Protein AF-A0A8T6LP62-F1 (afdb_monomer_lite)

Structure (mmCIF, N/CA/C/O backbone):
data_AF-A0A8T6LP62-F1
#
_entry.id   AF-A0A8T6LP62-F1
#
loop_
_atom_site.group_PDB
_atom_site.id
_atom_site.type_symbol
_atom_site.label_atom_id
_atom_site.label_alt_id
_atom_site.label_comp_id
_atom_site.label_asym_id
_atom_site.label_entity_id
_atom_site.label_seq_id
_atom_site.pdbx_PDB_ins_code
_atom_site.Cartn_x
_atom_site.Cartn_y
_atom_site.Cartn_z
_atom_site.occupancy
_atom_site.B_iso_or_equiv
_atom_site.auth_seq_id
_atom_site.auth_comp_id
_atom_site.auth_asym_id
_atom_site.auth_atom_id
_atom_site.pdbx_PDB_model_num
ATOM 1 N N . MET A 1 1 ? -17.281 61.706 -48.804 1.00 38.56 1 MET A N 1
ATOM 2 C CA . MET A 1 1 ? -17.529 63.075 -48.289 1.00 38.56 1 MET A CA 1
ATOM 3 C C . MET A 1 1 ? -19.024 63.129 -47.988 1.00 38.56 1 MET A C 1
ATOM 5 O O . MET A 1 1 ? -19.762 62.838 -48.906 1.00 38.56 1 MET A O 1
ATOM 9 N N . THR A 1 2 ? -19.578 63.294 -46.787 1.00 43.88 2 THR A N 1
ATOM 10 C CA . THR A 1 2 ? -19.153 63.880 -45.505 1.00 43.88 2 THR A CA 1
ATOM 11 C C . THR A 1 2 ? -20.033 63.300 -44.382 1.00 43.88 2 THR A C 1
ATOM 13 O O . THR A 1 2 ? -21.188 62.953 -44.605 1.00 43.88 2 THR A O 1
ATOM 16 N N . ARG A 1 3 ? -19.445 63.183 -43.187 1.00 52.72 3 ARG A N 1
ATOM 17 C CA . ARG A 1 3 ? -20.015 62.689 -41.922 1.00 52.72 3 ARG A CA 1
ATOM 18 C C . ARG A 1 3 ? -21.226 63.503 -41.450 1.00 52.72 3 ARG A C 1
ATOM 20 O O . ARG A 1 3 ? -21.125 64.722 -41.480 1.00 52.72 3 ARG A O 1
ATOM 27 N N . VAL A 1 4 ? -22.212 62.855 -40.819 1.00 51.28 4 VAL A N 1
ATOM 28 C CA . VAL A 1 4 ? -22.846 63.379 -39.592 1.00 51.28 4 VAL A CA 1
ATOM 29 C C . VAL A 1 4 ? -23.330 62.216 -38.713 1.00 51.28 4 VAL A C 1
ATOM 31 O O . VAL A 1 4 ? -24.103 61.364 -39.137 1.00 51.28 4 VAL A O 1
ATOM 34 N N . SER A 1 5 ? -22.805 62.173 -37.494 1.00 44.03 5 SER A N 1
ATOM 35 C CA . SER A 1 5 ? -23.270 61.408 -36.332 1.00 44.03 5 SER A CA 1
ATOM 36 C C . SER A 1 5 ? -24.290 62.269 -35.543 1.00 44.03 5 SER A C 1
ATOM 38 O O . SER A 1 5 ? -24.491 63.420 -35.908 1.00 44.03 5 SER A O 1
ATOM 40 N N . PRO A 1 6 ? -24.720 61.914 -34.325 1.00 49.84 6 PRO A N 1
ATOM 41 C CA . PRO A 1 6 ? -25.460 60.736 -33.894 1.00 49.84 6 PRO A CA 1
ATOM 42 C C . PRO A 1 6 ? -26.693 61.182 -33.031 1.00 49.84 6 PRO A C 1
ATOM 44 O O . PRO A 1 6 ? -26.975 62.368 -32.920 1.00 49.84 6 PRO A O 1
ATOM 47 N N . TRP A 1 7 ? -27.400 60.249 -32.379 1.00 40.66 7 TRP A N 1
ATOM 48 C CA . TRP A 1 7 ? -28.318 60.474 -31.228 1.00 40.66 7 TRP A CA 1
ATOM 49 C C . TRP A 1 7 ? -29.729 61.058 -31.466 1.00 40.66 7 TRP A C 1
ATOM 51 O O . TRP A 1 7 ? -29.945 62.255 -31.320 1.00 40.66 7 TRP A O 1
ATOM 61 N N . VAL A 1 8 ? -30.727 60.168 -31.557 1.00 55.59 8 VAL A N 1
ATOM 62 C CA . VAL A 1 8 ? -32.052 60.296 -30.899 1.00 55.59 8 VAL A CA 1
ATOM 63 C C . VAL A 1 8 ? -32.478 58.862 -30.523 1.00 55.59 8 VAL A C 1
ATOM 65 O O . VAL A 1 8 ? -32.711 58.045 -31.401 1.00 55.59 8 VAL A O 1
ATOM 68 N N . LYS A 1 9 ? -32.199 58.390 -29.303 1.00 45.62 9 LYS A N 1
ATOM 69 C CA . LYS A 1 9 ? -33.025 58.449 -28.078 1.00 45.62 9 LYS A CA 1
ATOM 70 C C . LYS A 1 9 ? -34.319 57.611 -28.135 1.00 45.62 9 LYS A C 1
ATOM 72 O O . LYS A 1 9 ? -35.341 58.088 -28.597 1.00 45.62 9 LYS A O 1
ATOM 77 N N . TYR A 1 10 ? -34.194 56.413 -27.548 1.00 45.69 10 TYR A N 1
ATOM 78 C CA . TYR A 1 10 ? -35.131 55.680 -26.678 1.00 45.69 10 TYR A CA 1
ATOM 79 C C . TYR A 1 10 ? -36.571 55.417 -27.146 1.00 45.69 10 TYR A C 1
ATOM 81 O O . TYR A 1 10 ? -37.355 56.344 -27.286 1.00 45.69 10 TYR A O 1
ATOM 89 N N . ALA A 1 11 ? -36.972 54.140 -27.136 1.00 45.25 11 ALA A N 1
ATOM 90 C CA . ALA A 1 11 ? -37.884 53.621 -26.106 1.00 45.25 11 ALA A CA 1
ATOM 91 C C . ALA A 1 11 ? -38.134 52.108 -26.262 1.00 45.25 11 ALA A C 1
ATOM 93 O O . ALA A 1 11 ? -38.499 51.653 -27.338 1.00 45.25 11 ALA A O 1
ATOM 94 N N . ALA A 1 12 ? -38.052 51.415 -25.119 1.00 43.06 12 ALA A N 1
ATOM 95 C CA . ALA A 1 12 ? -38.705 50.145 -24.783 1.00 43.06 12 ALA A CA 1
ATOM 96 C C . ALA A 1 12 ? -38.207 48.879 -25.528 1.00 43.06 12 ALA A C 1
ATOM 98 O O . ALA A 1 12 ? -37.802 48.925 -26.675 1.00 43.06 12 ALA A O 1
ATOM 99 N N . PHE A 1 13 ? -38.147 47.692 -24.929 1.00 44.94 13 PHE A N 1
ATOM 100 C CA . PHE A 1 13 ? -39.091 47.096 -23.995 1.00 44.94 13 PHE A CA 1
ATOM 101 C C . PHE A 1 13 ? -38.392 46.002 -23.157 1.00 44.94 13 PHE A C 1
ATOM 103 O O . PHE A 1 13 ? -37.352 45.475 -23.543 1.00 44.94 13 PHE A O 1
ATOM 110 N N . CYS A 1 14 ? -38.966 45.709 -21.994 1.00 41.81 14 CYS A N 1
ATOM 111 C CA . CYS A 1 14 ? -38.490 44.808 -20.948 1.00 41.81 14 CYS A CA 1
ATOM 112 C C . CYS A 1 14 ? -38.174 43.362 -21.382 1.00 41.81 14 CYS A C 1
ATOM 114 O O . CYS A 1 14 ? -38.716 42.861 -22.361 1.00 41.81 14 CYS A O 1
ATOM 116 N N . LEU A 1 15 ? -37.478 42.679 -20.458 1.00 49.62 15 LEU A N 1
ATOM 117 C CA . LEU A 1 15 ? -37.580 41.248 -20.132 1.00 49.62 15 LEU A CA 1
ATOM 118 C C . LEU A 1 15 ? -36.488 40.332 -20.714 1.00 49.62 15 LEU A C 1
ATOM 120 O O . LEU A 1 15 ? -36.624 39.768 -21.792 1.00 49.62 15 LEU A O 1
ATOM 124 N N . ALA A 1 16 ? -35.468 40.052 -19.902 1.00 51.47 16 ALA A N 1
ATOM 125 C CA . ALA A 1 16 ? -34.913 38.706 -19.820 1.00 51.47 16 ALA A CA 1
ATOM 126 C C . ALA A 1 16 ? -34.438 38.460 -18.388 1.00 51.47 16 ALA A C 1
ATOM 128 O O . ALA A 1 16 ? -33.695 39.248 -17.807 1.00 51.47 16 ALA A O 1
ATOM 129 N N . ALA A 1 17 ? -34.995 37.400 -17.821 1.00 55.19 17 ALA A N 1
ATOM 130 C CA . ALA A 1 17 ? -34.908 36.996 -16.438 1.00 55.19 17 ALA A CA 1
ATOM 131 C C . ALA A 1 17 ? -33.469 36.809 -15.945 1.00 55.19 17 ALA A C 1
ATOM 133 O O . ALA A 1 17 ? -32.570 36.414 -16.686 1.00 55.19 17 ALA A O 1
ATOM 134 N N . ALA A 1 18 ? -33.310 37.035 -14.644 1.00 54.75 18 ALA A N 1
ATOM 135 C CA . ALA A 1 18 ? -32.175 36.598 -13.859 1.00 54.75 18 ALA A CA 1
ATOM 136 C C . ALA A 1 18 ? -31.955 35.087 -14.036 1.00 54.75 18 ALA A C 1
ATOM 138 O O . ALA A 1 18 ? -32.639 34.271 -13.425 1.00 54.75 18 ALA A O 1
ATOM 139 N N . LEU A 1 19 ? -30.971 34.714 -14.847 1.00 60.97 19 LEU A N 1
ATOM 140 C CA . LEU A 1 19 ? -30.274 33.446 -14.695 1.00 60.97 19 LEU A CA 1
ATOM 141 C C . LEU A 1 19 ? -29.084 33.736 -13.785 1.00 60.97 19 LEU A C 1
ATOM 143 O O . LEU A 1 19 ? -27.969 33.981 -14.238 1.00 60.97 19 LEU A O 1
ATOM 147 N N . GLY A 1 20 ? -29.352 33.779 -12.477 1.00 52.09 20 GLY A N 1
ATOM 148 C CA . GLY A 1 20 ? -28.280 33.567 -11.514 1.00 52.09 20 GLY A CA 1
ATOM 149 C C . GLY A 1 20 ? -27.622 32.220 -11.834 1.00 52.09 20 GLY A C 1
ATOM 150 O O . GLY A 1 20 ? -28.331 31.302 -12.262 1.00 52.09 20 GLY A O 1
ATOM 151 N N . PRO A 1 21 ? -26.296 32.078 -11.689 1.00 58.88 21 PRO A N 1
ATOM 152 C CA . PRO A 1 21 ? -25.663 30.785 -11.864 1.00 58.88 21 PRO A CA 1
ATOM 153 C C . PRO A 1 21 ? -26.305 29.825 -10.865 1.00 58.88 21 PRO A C 1
ATOM 155 O O . PRO A 1 21 ? -26.144 29.963 -9.652 1.00 58.88 21 PRO A O 1
ATOM 158 N N . ALA A 1 22 ? -27.073 28.871 -11.389 1.00 53.75 22 ALA A N 1
ATOM 159 C CA . ALA A 1 22 ? -27.434 27.670 -10.673 1.00 53.75 22 ALA A CA 1
ATOM 160 C C . ALA A 1 22 ? -26.119 26.939 -10.405 1.00 53.75 22 ALA A C 1
ATOM 162 O O . ALA A 1 22 ? -25.646 26.147 -11.218 1.00 53.75 22 ALA A O 1
ATOM 163 N N . VAL A 1 23 ? -25.485 27.265 -9.280 1.00 53.50 23 VAL A N 1
ATOM 164 C CA . VAL A 1 23 ? -24.555 26.357 -8.634 1.00 53.50 23 VAL A CA 1
ATOM 165 C C . VAL A 1 23 ? -25.382 25.117 -8.332 1.00 53.50 23 VAL A C 1
ATOM 167 O O . VAL A 1 23 ? -26.165 25.073 -7.386 1.00 53.50 23 VAL A O 1
ATOM 170 N N . ALA A 1 24 ? -25.282 24.132 -9.220 1.00 49.97 24 ALA A N 1
ATOM 171 C CA . ALA A 1 24 ? -25.608 22.767 -8.888 1.00 49.97 24 ALA A CA 1
ATOM 172 C C . ALA A 1 24 ? -24.711 22.426 -7.697 1.00 49.97 24 ALA A C 1
ATOM 174 O O . ALA A 1 24 ? -23.539 22.098 -7.863 1.00 49.97 24 ALA A O 1
ATOM 175 N N . ALA A 1 25 ? -25.243 22.596 -6.489 1.00 47.56 25 ALA A N 1
ATOM 176 C CA . ALA A 1 25 ? -24.700 21.994 -5.293 1.00 47.56 25 ALA A CA 1
ATOM 177 C C . ALA A 1 25 ? -24.860 20.486 -5.496 1.00 47.56 25 ALA A C 1
ATOM 179 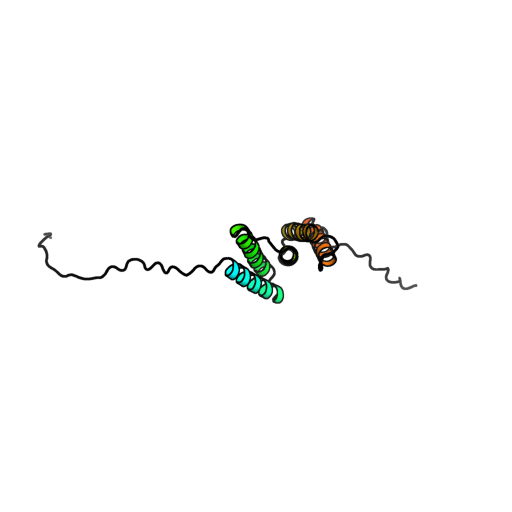O O . ALA A 1 25 ? -25.861 19.892 -5.098 1.00 47.56 25 ALA A O 1
ATOM 180 N N . GLY A 1 26 ? -23.931 19.889 -6.246 1.00 51.28 26 GLY A N 1
ATOM 181 C CA . GLY A 1 26 ? -23.784 18.449 -6.295 1.00 51.28 26 GLY A CA 1
ATOM 182 C C . GLY A 1 26 ? -23.614 18.013 -4.853 1.00 51.28 26 GLY A C 1
ATOM 183 O O . GLY A 1 26 ? -22.689 18.478 -4.192 1.00 51.28 26 GLY A O 1
ATOM 184 N N . GLN A 1 27 ? -24.563 17.232 -4.339 1.00 63.41 27 GLN A N 1
ATOM 185 C CA . GLN A 1 27 ? -24.460 16.695 -2.992 1.00 63.41 27 GLN A CA 1
ATOM 186 C C . GLN A 1 27 ? -23.152 15.916 -2.907 1.00 63.41 27 GLN A C 1
ATOM 188 O O . GLN A 1 27 ? -23.005 14.857 -3.518 1.00 63.41 27 GLN A O 1
ATOM 193 N N . GLU A 1 28 ? -22.191 16.482 -2.191 1.00 81.50 28 GLU A N 1
ATOM 194 C CA . GLU A 1 28 ? -20.948 15.807 -1.884 1.00 81.50 28 GLU A CA 1
ATOM 195 C C . GLU A 1 28 ? -21.294 14.594 -1.019 1.00 81.50 28 GLU A C 1
ATOM 197 O O . GLU A 1 28 ? -22.005 14.708 -0.017 1.00 81.50 28 GLU A O 1
ATOM 202 N N . LEU A 1 29 ? -20.887 13.408 -1.475 1.00 88.75 29 LEU A N 1
ATOM 203 C CA . LEU A 1 29 ? -21.169 12.168 -0.761 1.00 88.75 29 LEU A CA 1
ATOM 204 C C . LEU A 1 29 ? -20.534 12.220 0.639 1.00 88.75 29 LEU A C 1
ATOM 206 O O . LEU A 1 29 ? -19.431 12.763 0.769 1.00 88.75 29 LEU A O 1
ATOM 210 N N . PRO A 1 30 ? -21.174 11.620 1.661 1.00 92.31 30 PRO A N 1
ATOM 211 C CA . PRO A 1 30 ? -20.569 11.482 2.980 1.00 92.31 30 PRO A CA 1
ATOM 212 C C . PRO A 1 30 ? -19.181 10.820 2.901 1.00 92.31 30 PRO A C 1
ATOM 214 O O . PRO A 1 30 ? -18.979 9.962 2.030 1.00 92.31 30 PRO A O 1
ATOM 217 N N . PRO A 1 31 ? -18.228 11.185 3.780 1.00 90.81 31 PRO A N 1
ATOM 218 C CA . PRO A 1 31 ? -16.865 10.654 3.757 1.00 90.81 31 PRO A CA 1
ATOM 219 C C . PRO A 1 31 ? -16.797 9.125 3.710 1.00 90.81 31 PRO A C 1
ATOM 221 O O . PRO A 1 31 ? -16.038 8.579 2.914 1.00 90.81 31 PRO A O 1
ATOM 224 N N . GLU A 1 32 ? -17.646 8.447 4.479 1.00 93.12 32 GLU A N 1
ATOM 225 C CA . GLU A 1 32 ? -17.729 6.987 4.568 1.00 93.12 32 GLU A CA 1
ATOM 226 C C . GLU A 1 32 ? -18.100 6.378 3.212 1.00 93.12 32 GLU A C 1
ATOM 228 O O . GLU A 1 32 ? -17.440 5.470 2.717 1.00 93.12 32 GLU A O 1
ATOM 233 N N . VAL A 1 33 ? -19.104 6.955 2.545 1.00 95.44 33 VAL A N 1
ATOM 234 C CA . VAL A 1 33 ? -19.562 6.490 1.228 1.00 95.44 33 VAL A CA 1
ATOM 235 C C . VAL A 1 33 ? -18.482 6.706 0.167 1.00 95.44 33 VAL A C 1
ATOM 237 O O . VAL A 1 33 ? -18.338 5.896 -0.751 1.00 95.44 33 VAL A O 1
ATOM 240 N N . ARG A 1 34 ? -17.701 7.790 0.268 1.00 95.75 34 ARG A N 1
ATOM 241 C CA . ARG A 1 34 ? -16.564 8.018 -0.636 1.00 95.75 34 ARG A CA 1
ATOM 242 C C . ARG A 1 34 ? -15.461 6.996 -0.400 1.00 95.75 34 ARG A C 1
ATOM 244 O O . ARG A 1 34 ? -14.965 6.442 -1.376 1.00 95.75 34 ARG A O 1
ATOM 251 N N . ILE A 1 35 ? -15.108 6.736 0.857 1.00 96.19 35 ILE A N 1
ATOM 252 C CA . ILE A 1 35 ? -14.118 5.720 1.232 1.00 96.19 35 ILE A CA 1
ATOM 253 C C . ILE A 1 35 ? -14.521 4.362 0.650 1.00 96.19 35 ILE A C 1
ATOM 255 O O . ILE A 1 35 ? -13.744 3.777 -0.103 1.00 96.19 35 ILE A O 1
ATOM 259 N N . ASP A 1 36 ? -15.756 3.919 0.889 1.00 96.56 36 ASP A N 1
ATOM 260 C CA . ASP A 1 36 ? -16.268 2.644 0.375 1.00 96.56 36 ASP A CA 1
ATOM 261 C C . ASP A 1 36 ? -16.201 2.574 -1.156 1.00 96.56 36 ASP A C 1
ATOM 263 O O . ASP A 1 36 ? -15.789 1.568 -1.739 1.00 96.56 36 ASP A O 1
ATOM 267 N N . LEU A 1 37 ? -16.556 3.668 -1.837 1.00 97.75 37 LEU A N 1
ATOM 268 C CA . LEU A 1 37 ? -16.494 3.739 -3.293 1.00 97.75 37 LEU A CA 1
ATOM 269 C C . LEU A 1 37 ? -15.061 3.586 -3.819 1.00 97.75 37 LEU A C 1
ATOM 271 O O . LEU A 1 37 ? -14.850 2.893 -4.818 1.00 97.75 37 LEU A O 1
ATOM 275 N N . TYR A 1 38 ? -14.082 4.229 -3.180 1.00 98.12 38 TYR A N 1
ATOM 276 C CA . TYR A 1 38 ? -12.680 4.107 -3.574 1.00 98.12 38 TYR A CA 1
ATOM 277 C C . TYR A 1 38 ? -12.092 2.740 -3.215 1.00 98.12 38 TYR A C 1
ATOM 279 O O . TYR A 1 38 ? -11.345 2.199 -4.026 1.00 98.12 38 TYR A O 1
ATOM 287 N N . MET A 1 39 ? -12.513 2.119 -2.111 1.00 98.06 39 MET A N 1
ATOM 288 C CA . MET A 1 39 ? -12.160 0.731 -1.790 1.00 98.06 39 MET A CA 1
ATOM 289 C C . MET A 1 39 ? -12.649 -0.244 -2.869 1.00 98.06 39 MET A C 1
ATOM 291 O O . MET A 1 39 ? -11.880 -1.072 -3.356 1.00 98.06 39 MET A O 1
ATOM 295 N N . VAL A 1 40 ? -13.897 -0.101 -3.330 1.00 98.12 40 VAL A N 1
ATOM 296 C CA . VAL A 1 40 ? -14.441 -0.917 -4.432 1.00 98.12 40 VAL A CA 1
ATOM 297 C C . VAL A 1 40 ? -13.673 -0.694 -5.740 1.00 98.12 40 VAL A C 1
ATOM 299 O O . VAL A 1 40 ? -13.476 -1.632 -6.516 1.00 98.12 40 VAL A O 1
ATOM 302 N N . ARG A 1 41 ? -13.239 0.542 -6.019 1.00 98.19 41 ARG A N 1
ATOM 303 C CA . ARG A 1 41 ? -12.412 0.841 -7.201 1.00 98.19 41 ARG A CA 1
ATOM 304 C C . ARG A 1 41 ? -11.034 0.202 -7.088 1.00 98.19 41 ARG A C 1
ATOM 306 O O . ARG A 1 41 ? -10.626 -0.465 -8.035 1.00 98.19 41 ARG A O 1
ATOM 313 N N . ALA A 1 42 ? -10.361 0.370 -5.953 1.00 98.31 42 ALA A N 1
ATOM 314 C CA . ALA A 1 42 ? -9.056 -0.222 -5.691 1.00 98.31 42 ALA A CA 1
ATOM 315 C C . ALA A 1 42 ? -9.091 -1.739 -5.900 1.00 98.31 42 ALA A C 1
ATOM 317 O O . ALA A 1 42 ? -8.288 -2.266 -6.663 1.00 98.31 42 ALA A O 1
ATOM 318 N N . GLU A 1 43 ? -10.082 -2.422 -5.324 1.00 98.19 43 GLU A N 1
ATOM 319 C CA . GLU A 1 43 ? -10.251 -3.869 -5.476 1.00 98.19 43 GLU A CA 1
ATOM 320 C C . GLU A 1 43 ? -10.441 -4.279 -6.944 1.00 98.19 43 GLU A C 1
ATOM 322 O O . GLU A 1 43 ? -9.809 -5.218 -7.425 1.00 98.19 43 GLU A O 1
ATOM 327 N N . ARG A 1 44 ? -11.245 -3.532 -7.708 1.00 98.62 44 ARG A N 1
ATOM 328 C CA . ARG A 1 44 ? -11.407 -3.785 -9.146 1.00 98.62 44 ARG A CA 1
ATOM 329 C C . ARG A 1 44 ? -10.088 -3.636 -9.909 1.00 98.62 44 ARG A C 1
ATOM 331 O O . ARG A 1 44 ? -9.803 -4.447 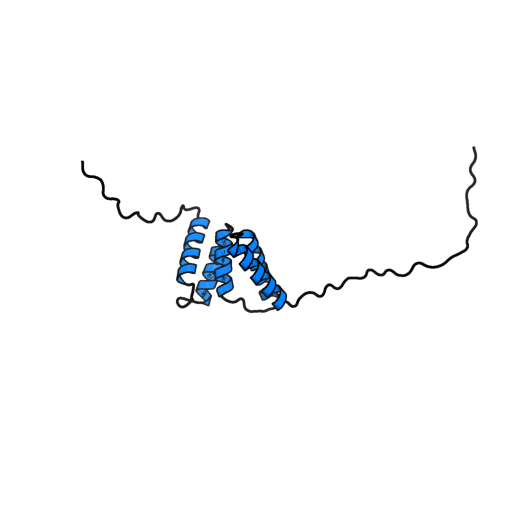-10.787 1.00 98.62 44 ARG A O 1
ATOM 338 N N . HIS A 1 45 ? -9.297 -2.610 -9.606 1.00 98.56 45 HIS A N 1
ATOM 339 C CA . HIS A 1 45 ? -7.994 -2.413 -10.244 1.00 98.56 45 HIS A CA 1
ATOM 340 C C . HIS A 1 45 ? -7.000 -3.515 -9.848 1.00 98.56 45 HIS A C 1
ATOM 342 O O . HIS A 1 45 ? -6.320 -4.046 -10.722 1.00 98.56 45 HIS A O 1
ATOM 348 N N . ILE A 1 46 ? -6.998 -3.952 -8.584 1.00 98.12 46 ILE A N 1
ATOM 349 C CA . ILE A 1 46 ? -6.208 -5.097 -8.101 1.00 98.12 46 ILE A CA 1
ATOM 350 C C . ILE A 1 46 ? -6.563 -6.374 -8.870 1.00 98.12 46 ILE A C 1
ATOM 352 O O . ILE A 1 46 ? -5.669 -7.060 -9.364 1.00 98.12 46 ILE A O 1
ATOM 356 N N . GLN A 1 47 ? -7.854 -6.683 -9.023 1.00 97.94 47 GLN A N 1
ATOM 357 C CA . GLN A 1 47 ? -8.319 -7.860 -9.770 1.00 97.94 47 GLN A CA 1
ATOM 358 C C . GLN A 1 47 ? -7.886 -7.828 -11.240 1.00 97.94 47 GLN A C 1
ATOM 360 O O . GLN A 1 47 ? -7.581 -8.867 -11.823 1.00 97.94 47 GLN A O 1
ATOM 365 N N . ASN A 1 48 ? -7.810 -6.631 -11.822 1.00 98.19 48 ASN A N 1
ATOM 366 C CA . ASN A 1 48 ? -7.346 -6.412 -13.189 1.00 98.19 48 ASN A CA 1
ATOM 367 C C . ASN A 1 48 ? -5.816 -6.280 -13.308 1.00 98.19 48 ASN A C 1
ATOM 369 O O . ASN A 1 48 ? -5.327 -6.050 -14.411 1.00 98.19 48 ASN A O 1
ATOM 373 N N . GLN A 1 49 ? -5.068 -6.412 -12.205 1.00 97.56 49 GLN A N 1
ATOM 374 C CA . GLN A 1 49 ? -3.615 -6.190 -12.132 1.00 97.56 49 GLN A CA 1
ATOM 375 C C . GLN A 1 49 ? -3.177 -4.782 -12.579 1.00 97.56 49 GLN A C 1
ATOM 377 O O . GLN A 1 49 ? -2.030 -4.562 -12.968 1.00 97.56 49 GLN A O 1
ATOM 382 N N . ASP A 1 50 ? -4.087 -3.813 -12.501 1.00 98.44 50 ASP A N 1
ATOM 383 C CA . ASP A 1 50 ? -3.835 -2.402 -12.773 1.00 98.44 50 ASP A CA 1
ATOM 384 C C . ASP A 1 50 ? -3.311 -1.725 -11.500 1.00 98.44 50 ASP A C 1
ATOM 386 O O . ASP A 1 50 ? -4.007 -0.983 -10.804 1.00 98.44 50 ASP A O 1
ATOM 390 N N . TRP A 1 51 ? -2.074 -2.069 -11.141 1.00 98.19 51 TRP A N 1
ATOM 391 C CA . TRP A 1 51 ? -1.467 -1.661 -9.875 1.00 98.19 51 TRP A CA 1
ATOM 392 C C . TRP A 1 51 ? -1.368 -0.141 -9.680 1.00 98.19 51 TRP A C 1
ATOM 394 O O . TRP A 1 51 ? -1.660 0.304 -8.570 1.00 98.19 51 TRP A O 1
ATOM 404 N N . PRO A 1 52 ? -1.006 0.676 -10.694 1.00 98.44 52 PRO A N 1
ATOM 405 C CA . PRO A 1 52 ? -0.950 2.127 -10.523 1.00 98.44 52 PRO A CA 1
ATOM 406 C C . PRO A 1 52 ? -2.309 2.735 -10.164 1.00 98.44 52 PRO A C 1
ATOM 408 O O . PRO A 1 52 ? -2.392 3.526 -9.227 1.00 98.44 52 PRO A O 1
ATOM 411 N N . ALA A 1 53 ? -3.385 2.325 -10.843 1.00 98.44 53 ALA A N 1
ATOM 412 C CA . ALA A 1 53 ? -4.725 2.828 -10.545 1.00 98.44 53 ALA A CA 1
ATOM 413 C C . ALA A 1 53 ? -5.266 2.294 -9.208 1.00 98.44 53 ALA A C 1
ATOM 415 O O . ALA A 1 53 ? -5.988 2.996 -8.497 1.00 98.44 53 ALA A O 1
ATOM 416 N N . ALA A 1 54 ? -4.901 1.063 -8.833 1.00 98.62 54 ALA A N 1
ATOM 417 C CA . ALA A 1 54 ? -5.202 0.530 -7.508 1.00 98.62 54 ALA A CA 1
ATOM 418 C C . ALA A 1 54 ? -4.544 1.366 -6.405 1.00 98.62 54 ALA A C 1
ATOM 420 O O . ALA A 1 54 ? -5.211 1.725 -5.436 1.00 98.62 54 ALA A O 1
ATOM 421 N N . LEU A 1 55 ? -3.258 1.692 -6.565 1.00 98.69 55 LEU A N 1
ATOM 422 C CA . LEU A 1 55 ? -2.517 2.510 -5.612 1.00 98.69 55 LEU A CA 1
ATOM 423 C C . LEU A 1 55 ? -3.133 3.906 -5.479 1.00 98.69 55 LEU A C 1
ATOM 425 O O . LEU A 1 55 ? -3.411 4.327 -4.362 1.00 98.69 55 LEU A O 1
ATOM 429 N N . GLU A 1 56 ? -3.435 4.572 -6.597 1.00 98.56 56 GLU A N 1
ATOM 430 C CA . GLU A 1 56 ? -4.076 5.893 -6.587 1.00 98.56 56 GLU A CA 1
ATOM 431 C C . GLU A 1 56 ? -5.413 5.868 -5.828 1.00 98.56 56 GLU A C 1
ATOM 433 O O . GLU A 1 56 ? -5.693 6.740 -5.005 1.00 98.56 56 GLU A O 1
ATOM 438 N N . ALA A 1 57 ? -6.239 4.843 -6.055 1.00 98.50 57 ALA A N 1
ATOM 439 C CA . ALA A 1 57 ? -7.500 4.700 -5.338 1.00 98.50 57 ALA A CA 1
ATOM 440 C C . ALA A 1 57 ? -7.295 4.489 -3.826 1.00 98.50 57 ALA A C 1
ATOM 442 O O . ALA A 1 57 ? -8.049 5.054 -3.033 1.00 98.50 57 ALA A O 1
ATOM 443 N N . LEU A 1 58 ? -6.283 3.714 -3.422 1.00 98.56 58 LEU A N 1
ATOM 444 C CA . LEU A 1 58 ? -5.951 3.479 -2.012 1.00 98.56 58 LEU A CA 1
ATOM 445 C C . LEU A 1 58 ? -5.373 4.729 -1.335 1.00 98.56 58 LEU A C 1
ATOM 447 O O . LEU A 1 58 ? -5.727 5.005 -0.191 1.00 98.56 58 LEU A O 1
ATOM 451 N N . ASP A 1 59 ? -4.553 5.518 -2.032 1.00 98.31 59 ASP A N 1
ATOM 452 C CA . ASP A 1 59 ? -4.044 6.799 -1.527 1.00 98.31 59 ASP A CA 1
ATOM 453 C C . ASP A 1 59 ? -5.193 7.763 -1.207 1.00 98.31 59 ASP A C 1
ATOM 455 O O . ASP A 1 59 ? -5.198 8.416 -0.161 1.00 98.31 59 ASP A O 1
ATOM 459 N N . VAL A 1 60 ? -6.221 7.798 -2.064 1.00 97.88 60 VAL A N 1
ATOM 460 C CA . VAL A 1 60 ? -7.433 8.586 -1.802 1.00 97.88 60 VAL A CA 1
ATOM 461 C C . VAL A 1 60 ? -8.181 8.075 -0.568 1.00 97.88 60 VAL A C 1
ATOM 463 O O . VAL A 1 60 ? -8.679 8.888 0.209 1.00 97.88 60 VAL A O 1
ATOM 466 N N . VAL A 1 61 ? -8.247 6.759 -0.336 1.00 97.88 61 VAL A N 1
ATOM 467 C CA . VAL A 1 61 ? -8.861 6.209 0.887 1.00 97.88 61 VAL A CA 1
ATOM 468 C C . VAL A 1 61 ? -8.112 6.673 2.134 1.00 97.88 61 VAL A C 1
ATOM 470 O O . VAL A 1 61 ? -8.747 7.162 3.068 1.00 97.88 61 VAL A O 1
ATOM 473 N N . VAL A 1 62 ? -6.780 6.560 2.140 1.00 96.88 62 VAL A N 1
ATOM 474 C CA . VAL A 1 62 ? -5.940 6.988 3.271 1.00 96.88 62 VAL A CA 1
ATOM 475 C C . VAL A 1 62 ? -6.133 8.480 3.553 1.00 96.88 62 VAL A C 1
ATOM 477 O O . VAL A 1 62 ? -6.298 8.870 4.710 1.00 96.88 62 VAL A O 1
ATOM 480 N N . LEU A 1 63 ? -6.177 9.311 2.506 1.00 96.38 63 LEU A N 1
ATOM 481 C CA . LEU A 1 63 ? -6.431 10.746 2.630 1.00 96.38 63 LEU A CA 1
ATOM 482 C C . LEU A 1 63 ? -7.807 11.030 3.247 1.00 96.38 63 LEU A C 1
ATOM 484 O O . LEU A 1 63 ? -7.911 11.790 4.205 1.00 96.38 63 LEU A O 1
ATOM 488 N N . LEU A 1 64 ? -8.859 10.388 2.735 1.00 95.62 64 LEU A N 1
ATOM 489 C CA . LEU A 1 64 ? -10.224 10.585 3.225 1.00 95.62 64 LEU A CA 1
ATOM 490 C C . LEU A 1 64 ? -10.394 10.146 4.685 1.00 95.62 64 LEU A C 1
ATOM 492 O O . LEU A 1 64 ? -11.116 10.805 5.432 1.00 95.62 64 LEU A O 1
ATOM 496 N N . GLN A 1 65 ? -9.739 9.059 5.098 1.00 95.69 65 GLN A N 1
ATOM 497 C CA . GLN A 1 65 ? -9.742 8.616 6.494 1.00 95.69 65 GLN A CA 1
ATOM 498 C C . GLN A 1 65 ? -9.049 9.632 7.402 1.00 95.69 65 GLN A C 1
ATOM 500 O O . GLN A 1 65 ? -9.603 9.990 8.442 1.00 95.69 65 GLN A O 1
ATOM 505 N N . ALA A 1 66 ? -7.887 10.144 6.987 1.00 94.81 66 ALA A N 1
ATOM 506 C CA . ALA A 1 66 ? -7.162 11.165 7.735 1.00 94.81 66 ALA A CA 1
ATOM 507 C C . ALA A 1 66 ? -7.982 12.459 7.882 1.00 94.81 66 ALA A C 1
ATOM 509 O O . ALA A 1 66 ? -8.116 12.973 8.993 1.00 94.81 66 ALA A O 1
ATOM 510 N N . ASP A 1 67 ? -8.589 12.941 6.793 1.00 94.56 67 ASP A N 1
ATOM 511 C CA . ASP A 1 67 ? -9.420 14.153 6.787 1.00 94.56 67 ASP A CA 1
ATOM 512 C C . ASP A 1 67 ? -10.665 14.013 7.671 1.00 94.56 67 ASP A C 1
ATOM 514 O O . ASP A 1 67 ? -11.104 14.975 8.305 1.00 94.56 67 ASP A O 1
ATOM 518 N N . ALA A 1 68 ? -11.236 12.809 7.735 1.00 92.94 68 ALA A N 1
ATOM 519 C CA . ALA A 1 68 ? -12.399 12.517 8.561 1.00 92.94 68 ALA A CA 1
ATOM 520 C C . ALA A 1 68 ? -12.048 12.142 10.016 1.00 92.94 68 ALA A C 1
ATOM 522 O O . ALA A 1 68 ? -12.953 11.888 10.812 1.00 92.94 68 ALA A O 1
ATOM 523 N N . GLY A 1 69 ? -10.759 12.095 10.378 1.00 94.06 69 GLY A N 1
ATOM 524 C CA . GLY A 1 69 ? -10.303 11.666 11.704 1.00 94.06 69 GLY A CA 1
ATOM 525 C C . GLY A 1 69 ? -10.621 10.200 12.018 1.00 94.06 69 GLY A C 1
ATOM 526 O O . GLY A 1 69 ? -10.771 9.839 13.185 1.00 94.06 69 GLY A O 1
ATOM 527 N N . MET A 1 70 ? -10.766 9.368 10.985 1.00 92.31 70 MET A N 1
ATOM 528 C CA . MET A 1 70 ? -11.024 7.937 11.104 1.00 92.31 70 MET A CA 1
ATOM 529 C C . MET A 1 70 ? -9.711 7.166 11.216 1.00 92.31 70 MET A C 1
ATOM 531 O O . MET A 1 70 ? -8.708 7.505 10.589 1.00 92.31 70 MET A O 1
ATOM 535 N N . GLU A 1 71 ? -9.731 6.090 11.993 1.00 91.56 71 GLU A N 1
ATOM 536 C CA . GLU A 1 71 ? -8.608 5.164 12.056 1.00 91.56 71 GLU A CA 1
ATOM 537 C C . GLU A 1 71 ? -8.501 4.372 10.748 1.00 91.56 71 GLU A C 1
ATOM 539 O O . GLU A 1 71 ? -9.494 3.846 10.240 1.00 91.56 71 GLU A O 1
ATOM 544 N N . THR A 1 72 ? -7.289 4.283 10.203 1.00 93.00 72 THR A N 1
ATOM 545 C CA . THR A 1 72 ? -7.010 3.432 9.047 1.00 93.00 72 THR A CA 1
ATOM 546 C C . THR A 1 72 ? -6.889 1.979 9.500 1.00 93.00 72 THR A C 1
ATOM 548 O O . THR A 1 72 ? -5.990 1.682 10.286 1.00 93.00 72 THR A O 1
ATOM 551 N N . PRO A 1 73 ? -7.734 1.055 9.004 1.00 94.31 73 PRO A N 1
ATOM 552 C CA . PRO A 1 73 ? -7.621 -0.357 9.342 1.00 94.31 73 PRO A CA 1
ATOM 553 C C . PRO A 1 73 ? -6.262 -0.907 8.916 1.00 94.31 73 PRO A C 1
ATOM 555 O O . PRO A 1 73 ? -5.830 -0.655 7.791 1.00 94.31 73 PRO A O 1
ATOM 558 N N . ALA A 1 74 ? -5.642 -1.727 9.767 1.00 94.69 74 ALA A N 1
ATOM 559 C CA . ALA A 1 74 ? -4.311 -2.265 9.497 1.00 94.69 74 ALA A CA 1
ATOM 560 C C . ALA A 1 74 ? -4.216 -2.957 8.129 1.00 94.69 74 ALA A C 1
ATOM 562 O O . ALA A 1 74 ? -3.271 -2.744 7.376 1.00 94.69 74 ALA A O 1
ATOM 563 N N . GLU A 1 7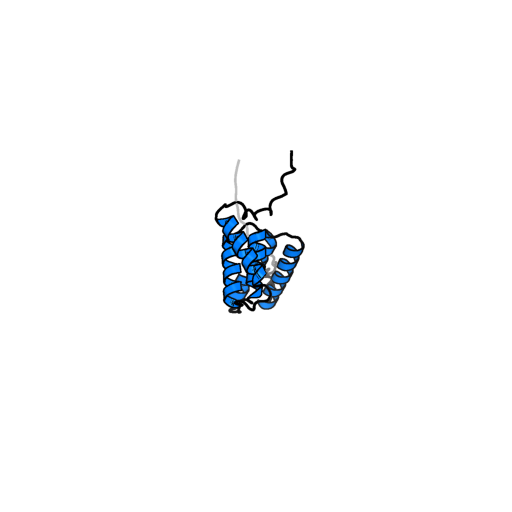5 ? -5.242 -3.720 7.758 1.00 96.19 75 GLU A N 1
ATOM 564 C CA . GLU A 1 75 ? -5.308 -4.450 6.488 1.00 96.19 75 GLU A CA 1
ATOM 565 C C . GLU A 1 75 ? -5.232 -3.543 5.241 1.00 96.19 75 GLU A C 1
ATOM 567 O O . GLU A 1 75 ? -4.777 -3.970 4.173 1.00 96.19 75 GLU A O 1
ATOM 572 N N . LEU A 1 76 ? -5.599 -2.261 5.373 1.00 97.31 76 LEU A N 1
ATOM 5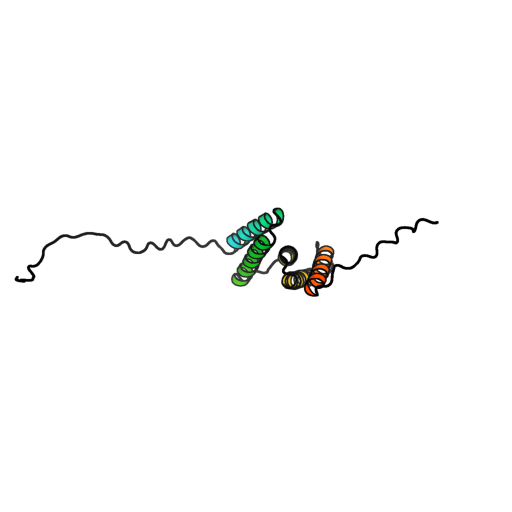73 C CA . LEU A 1 76 ? -5.405 -1.289 4.301 1.00 97.31 76 LEU A CA 1
ATOM 574 C C . LEU A 1 76 ? -3.915 -1.089 4.008 1.00 97.31 76 LEU A C 1
ATOM 576 O O . LEU A 1 76 ? -3.543 -1.003 2.841 1.00 97.31 76 LEU A O 1
ATOM 580 N N . TRP A 1 77 ? -3.051 -1.081 5.029 1.00 98.12 77 TRP A N 1
ATOM 581 C CA . TRP A 1 77 ? -1.603 -0.945 4.849 1.00 98.12 77 TRP A CA 1
ATOM 582 C C . TRP A 1 77 ? -0.993 -2.139 4.123 1.00 98.12 77 TRP A C 1
ATOM 584 O O . TRP A 1 77 ? -0.123 -1.951 3.273 1.00 98.12 77 TRP A O 1
ATOM 594 N N . PHE A 1 78 ? -1.474 -3.356 4.388 1.00 98.44 78 PHE A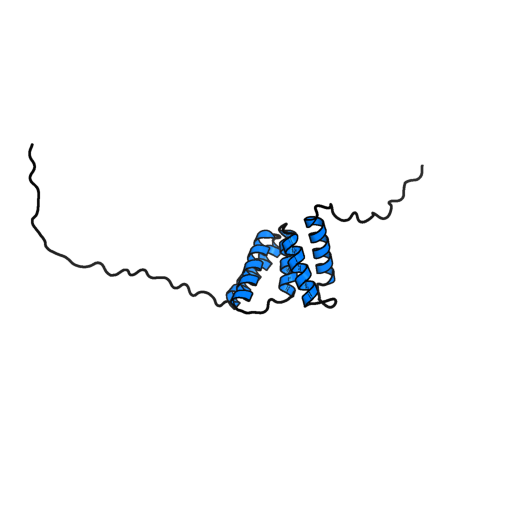 N 1
ATOM 595 C CA . PHE A 1 78 ? -1.049 -4.536 3.633 1.00 98.44 78 PHE A CA 1
ATOM 596 C C . PHE A 1 78 ? -1.447 -4.426 2.156 1.00 98.44 78 PHE A C 1
ATOM 598 O O . PHE A 1 78 ? -0.619 -4.599 1.257 1.00 98.44 78 PHE A O 1
ATOM 605 N N . THR A 1 79 ? -2.708 -4.070 1.900 1.00 98.25 79 THR A N 1
ATOM 606 C CA . THR A 1 79 ? -3.232 -3.912 0.537 1.00 98.25 79 THR A CA 1
ATOM 607 C C . THR A 1 79 ? -2.505 -2.798 -0.221 1.00 98.25 79 THR A C 1
ATOM 609 O O . THR A 1 79 ? -2.139 -2.976 -1.385 1.00 98.25 79 THR A O 1
ATOM 612 N N . HIS A 1 80 ? -2.235 -1.679 0.456 1.00 98.56 80 HIS A N 1
ATOM 613 C CA . HIS A 1 80 ? -1.467 -0.549 -0.061 1.00 98.56 80 HIS A CA 1
ATOM 614 C C . HIS A 1 80 ? -0.033 -0.950 -0.401 1.00 98.56 80 HIS A C 1
ATOM 616 O O . HIS A 1 80 ? 0.411 -0.699 -1.518 1.00 98.56 80 HIS A O 1
ATOM 622 N N . ALA A 1 81 ? 0.656 -1.671 0.488 1.00 98.50 81 ALA A N 1
ATOM 623 C CA . ALA A 1 81 ? 2.011 -2.153 0.233 1.00 98.50 81 ALA A CA 1
ATOM 624 C C . ALA A 1 81 ? 2.090 -3.041 -1.016 1.00 98.50 81 ALA A C 1
ATOM 626 O O . ALA A 1 81 ? 2.973 -2.868 -1.859 1.00 98.50 81 ALA A O 1
ATOM 627 N N . ARG A 1 82 ? 1.132 -3.963 -1.166 1.00 98.50 82 ARG A N 1
ATOM 628 C CA . ARG A 1 82 ? 1.029 -4.837 -2.339 1.00 98.50 82 ARG A CA 1
ATOM 629 C C . ARG A 1 82 ? 0.816 -4.036 -3.625 1.00 98.50 82 ARG A C 1
ATOM 631 O O . ARG A 1 82 ? 1.504 -4.283 -4.614 1.00 98.50 82 ARG A O 1
ATOM 638 N N . ALA A 1 83 ? -0.116 -3.081 -3.614 1.00 98.56 83 ALA A N 1
ATOM 639 C CA . ALA A 1 83 ? -0.385 -2.226 -4.768 1.00 98.56 83 ALA A CA 1
ATOM 640 C C . ALA A 1 83 ? 0.826 -1.346 -5.117 1.00 98.56 83 ALA A C 1
ATOM 642 O O . ALA A 1 83 ? 1.211 -1.276 -6.282 1.00 98.56 83 ALA A O 1
ATOM 643 N N . ALA A 1 84 ? 1.481 -0.753 -4.116 1.00 98.69 84 ALA A N 1
ATOM 644 C CA . ALA A 1 84 ? 2.678 0.065 -4.284 1.00 98.69 84 ALA A CA 1
ATOM 645 C C . ALA A 1 84 ? 3.828 -0.718 -4.924 1.00 98.69 84 ALA A C 1
ATOM 647 O O . ALA A 1 84 ? 4.441 -0.254 -5.887 1.00 98.69 84 ALA A O 1
ATOM 648 N N . LEU A 1 85 ? 4.080 -1.943 -4.453 1.00 98.31 85 LEU A N 1
ATOM 649 C CA . LEU A 1 85 ? 5.113 -2.801 -5.023 1.00 98.31 85 LEU A CA 1
ATOM 650 C C . LEU A 1 85 ? 4.781 -3.209 -6.465 1.00 98.31 85 LEU A C 1
ATOM 652 O O . LEU A 1 85 ? 5.653 -3.161 -7.337 1.00 98.31 85 LEU A O 1
ATOM 656 N N . GLY A 1 86 ? 3.521 -3.574 -6.729 1.00 97.50 86 GLY A N 1
ATOM 657 C CA . GLY A 1 86 ? 3.032 -3.895 -8.072 1.00 97.50 86 GLY A CA 1
ATOM 658 C C . GLY A 1 86 ? 3.125 -2.715 -9.044 1.00 97.50 86 GLY A C 1
ATOM 659 O O . GLY A 1 86 ? 3.421 -2.907 -10.221 1.00 97.50 86 GLY A O 1
ATOM 660 N N . ALA A 1 87 ? 2.941 -1.493 -8.544 1.00 98.00 87 ALA A N 1
ATOM 661 C CA . ALA A 1 87 ? 3.021 -0.253 -9.310 1.00 98.00 87 ALA A CA 1
ATOM 662 C C . ALA A 1 87 ? 4.459 0.273 -9.489 1.00 98.00 87 ALA A C 1
ATOM 664 O O . ALA A 1 87 ? 4.664 1.262 -10.188 1.00 98.00 87 ALA A O 1
ATOM 665 N N . GLY A 1 88 ? 5.461 -0.386 -8.894 1.00 97.25 88 GLY A N 1
ATOM 666 C CA . GLY A 1 88 ? 6.866 0.003 -9.025 1.00 97.25 88 GLY A CA 1
ATOM 667 C C . GLY A 1 88 ? 7.307 1.117 -8.073 1.00 97.25 88 GLY A C 1
ATOM 668 O O . GLY A 1 88 ? 8.300 1.783 -8.351 1.00 97.25 88 GLY A O 1
ATOM 669 N N . PHE A 1 89 ? 6.612 1.299 -6.948 1.00 98.25 89 PHE A N 1
ATOM 670 C CA . PHE A 1 89 ? 6.954 2.258 -5.894 1.00 98.25 89 PHE A CA 1
ATOM 671 C C . PHE A 1 89 ? 7.465 1.527 -4.638 1.00 98.25 89 PHE A C 1
ATOM 673 O O . PHE A 1 89 ? 6.728 1.387 -3.657 1.00 98.25 89 PHE A O 1
ATOM 680 N N . PRO A 1 90 ? 8.717 1.026 -4.638 1.00 97.81 90 PRO A N 1
ATOM 681 C CA . PRO A 1 90 ? 9.227 0.191 -3.552 1.00 97.81 90 PRO A CA 1
ATOM 682 C C . PRO A 1 90 ? 9.313 0.931 -2.210 1.00 97.81 90 PRO A C 1
ATOM 684 O O . PRO A 1 90 ? 8.991 0.340 -1.187 1.00 97.81 90 PRO A O 1
ATOM 687 N N . ASP A 1 91 ? 9.641 2.225 -2.185 1.00 98.00 91 ASP A N 1
ATOM 688 C CA . ASP A 1 91 ? 9.713 2.990 -0.926 1.00 98.00 91 ASP A CA 1
ATOM 689 C C . ASP A 1 91 ? 8.343 3.128 -0.242 1.00 98.00 91 ASP A C 1
ATOM 691 O O . ASP A 1 91 ? 8.218 3.011 0.984 1.00 98.00 91 ASP A O 1
ATOM 695 N N . ALA A 1 92 ? 7.289 3.322 -1.042 1.00 97.88 92 ALA A N 1
ATOM 696 C CA . ALA A 1 92 ? 5.915 3.338 -0.549 1.00 97.88 92 ALA A CA 1
ATOM 697 C C . ALA A 1 92 ? 5.510 1.949 -0.032 1.00 97.88 92 ALA A C 1
ATOM 699 O O . ALA A 1 92 ? 4.928 1.838 1.046 1.00 97.88 92 ALA A O 1
ATOM 700 N N . ALA A 1 93 ? 5.898 0.886 -0.742 1.00 98.50 93 ALA A N 1
ATOM 701 C CA . ALA A 1 93 ? 5.658 -0.484 -0.303 1.00 98.50 93 ALA A CA 1
ATOM 702 C C . ALA A 1 93 ? 6.361 -0.810 1.026 1.00 98.50 93 ALA A C 1
ATOM 704 O O . ALA A 1 93 ? 5.725 -1.367 1.919 1.00 98.50 93 ALA A O 1
ATOM 705 N N . ILE A 1 94 ? 7.628 -0.411 1.196 1.00 98.62 94 ILE A N 1
ATOM 706 C CA . ILE A 1 94 ? 8.387 -0.564 2.450 1.00 98.62 94 ILE A CA 1
ATOM 707 C C . ILE A 1 94 ? 7.655 0.125 3.602 1.00 98.62 94 ILE A C 1
ATOM 709 O O . ILE A 1 94 ? 7.460 -0.473 4.663 1.00 98.62 94 ILE A O 1
ATOM 713 N N . THR A 1 95 ? 7.236 1.374 3.386 1.00 98.38 95 THR A N 1
ATOM 714 C CA . THR A 1 95 ? 6.541 2.180 4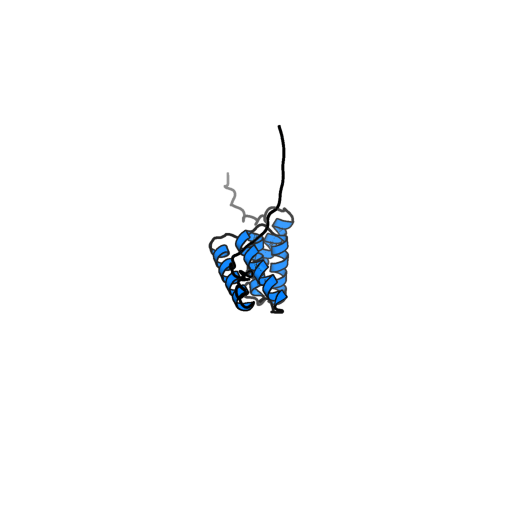.397 1.00 98.38 95 THR A CA 1
ATOM 715 C C . THR A 1 95 ? 5.253 1.497 4.849 1.00 98.38 95 THR A C 1
ATOM 717 O O . THR A 1 95 ? 5.057 1.262 6.044 1.00 98.38 95 THR A O 1
ATOM 720 N N . SER A 1 96 ? 4.404 1.116 3.898 1.00 98.50 96 SER A N 1
ATOM 721 C CA . SER A 1 96 ? 3.103 0.514 4.188 1.00 98.50 96 SER A CA 1
ATOM 722 C C . SER A 1 96 ? 3.222 -0.898 4.771 1.00 98.50 96 SER A C 1
ATOM 724 O O . SER A 1 96 ? 2.542 -1.211 5.746 1.00 98.50 96 SER A O 1
ATOM 726 N N . ALA A 1 97 ? 4.141 -1.736 4.274 1.00 98.56 97 ALA A N 1
ATOM 727 C CA . ALA A 1 97 ? 4.370 -3.075 4.827 1.00 98.56 97 ALA A CA 1
ATOM 728 C C . ALA A 1 97 ? 4.898 -3.005 6.267 1.00 98.56 97 ALA A C 1
ATOM 730 O O . ALA A 1 97 ? 4.435 -3.738 7.141 1.00 98.56 97 ALA A O 1
ATOM 731 N N . THR A 1 98 ? 5.824 -2.082 6.541 1.00 98.44 98 THR A N 1
ATOM 732 C CA . THR A 1 98 ? 6.341 -1.853 7.897 1.00 98.44 98 THR A CA 1
ATOM 733 C C . THR A 1 98 ? 5.225 -1.429 8.843 1.00 98.44 98 THR A C 1
ATOM 735 O O . THR A 1 98 ? 5.135 -1.947 9.956 1.00 98.44 98 THR A O 1
ATOM 738 N N . ARG A 1 99 ? 4.346 -0.525 8.396 1.00 97.94 99 ARG A N 1
ATOM 739 C CA . ARG A 1 99 ? 3.213 -0.065 9.198 1.00 97.94 99 ARG A CA 1
ATOM 740 C C . ARG A 1 99 ? 2.238 -1.195 9.519 1.00 97.94 99 ARG A C 1
ATOM 742 O O . ARG A 1 99 ? 1.899 -1.369 10.685 1.00 97.94 99 ARG A O 1
ATOM 749 N N . TYR A 1 100 ? 1.875 -2.013 8.529 1.00 98.44 100 TYR A N 1
ATOM 750 C CA . TYR A 1 100 ? 1.066 -3.212 8.760 1.00 98.44 100 TYR A CA 1
ATOM 751 C C . TYR A 1 100 ? 1.674 -4.095 9.857 1.00 98.44 100 TYR A C 1
ATOM 753 O O . TYR A 1 100 ? 1.021 -4.389 10.855 1.00 98.44 100 TYR A O 1
ATOM 761 N N . LEU A 1 101 ? 2.952 -4.463 9.707 1.00 98.44 101 LEU A N 1
ATOM 762 C CA . LEU A 1 101 ? 3.668 -5.346 10.634 1.00 98.44 101 LEU A CA 1
ATOM 763 C C . LEU A 1 101 ? 3.740 -4.782 12.061 1.00 98.44 101 LEU A C 1
ATOM 765 O O . LEU A 1 101 ? 3.713 -5.552 13.023 1.00 98.44 101 LEU A O 1
ATOM 769 N N . GLN A 1 102 ? 3.838 -3.458 12.206 1.00 97.81 102 GLN A N 1
ATOM 770 C CA . GLN A 1 102 ? 3.820 -2.782 13.505 1.00 97.81 102 GLN A CA 1
ATOM 771 C C . GLN A 1 102 ? 2.442 -2.836 14.170 1.00 97.81 102 GLN A C 1
ATOM 773 O O . GLN A 1 102 ? 2.372 -3.028 15.382 1.00 97.81 102 GLN A O 1
ATOM 778 N N . GLU A 1 103 ? 1.368 -2.680 13.396 1.00 96.94 103 GLU A N 1
ATOM 779 C CA . GLU A 1 103 ? -0.001 -2.635 13.915 1.00 96.94 103 GLU A CA 1
ATOM 780 C C . GLU A 1 103 ? -0.523 -4.029 14.299 1.00 96.94 103 GLU A C 1
ATOM 782 O O . GLU A 1 103 ? -1.105 -4.194 15.371 1.00 96.94 103 GLU A O 1
ATOM 787 N N . VAL A 1 104 ? -0.281 -5.054 13.474 1.00 96.50 104 VAL A N 1
ATOM 788 C CA . VAL A 1 104 ? -0.820 -6.410 13.721 1.00 96.50 104 VAL A CA 1
ATOM 789 C C . VAL A 1 104 ? 0.135 -7.326 14.492 1.00 96.50 104 VAL A C 1
ATOM 791 O O . VAL A 1 104 ? -0.288 -8.316 15.097 1.00 96.50 104 VAL A O 1
ATOM 794 N N . GLY A 1 105 ? 1.437 -7.025 14.474 1.00 94.94 105 GLY A N 1
ATOM 795 C CA . GLY A 1 105 ? 2.474 -7.878 15.050 1.00 94.94 105 GLY A CA 1
ATOM 796 C C . GLY A 1 105 ? 2.525 -9.283 14.431 1.00 94.94 105 GLY A C 1
ATOM 797 O O . GLY A 1 105 ? 1.971 -9.555 13.371 1.00 94.94 105 GLY A O 1
ATOM 798 N N . ARG A 1 106 ? 3.181 -10.228 15.116 1.00 95.12 106 ARG A N 1
ATOM 799 C CA . ARG A 1 106 ? 3.386 -11.606 14.610 1.00 95.12 106 ARG A CA 1
ATOM 800 C C . ARG A 1 106 ? 2.108 -12.443 14.466 1.00 95.12 106 ARG A C 1
ATOM 802 O O . ARG A 1 106 ? 2.176 -13.538 13.925 1.00 95.12 106 ARG A O 1
ATOM 809 N N . GLY A 1 107 ? 0.985 -11.979 15.012 1.00 93.88 107 GLY A N 1
ATOM 810 C CA . GLY A 1 107 ? -0.297 -12.685 14.963 1.00 93.88 107 GLY A CA 1
ATOM 811 C C . GLY A 1 107 ? -1.210 -12.251 13.816 1.00 93.88 107 GLY A C 1
ATOM 812 O O . GLY A 1 107 ? -2.314 -12.775 13.717 1.00 93.88 107 GLY A O 1
ATOM 813 N N . GLY A 1 108 ? -0.792 -11.283 12.993 1.00 94.50 108 GLY A N 1
ATOM 814 C CA . GLY A 1 108 ? -1.594 -10.798 11.873 1.00 94.50 108 GLY A CA 1
ATOM 815 C C . GLY A 1 108 ? -1.787 -11.847 10.783 1.00 94.50 108 GLY A C 1
ATOM 816 O O . GLY A 1 108 ? -0.861 -12.589 10.460 1.00 94.50 108 GLY A O 1
ATOM 817 N N . GLU A 1 109 ? -2.978 -11.868 10.184 1.00 96.12 109 GLU A N 1
ATOM 818 C CA . GLU A 1 109 ? -3.361 -12.831 9.141 1.00 96.12 109 GLU A CA 1
ATOM 819 C C . GLU A 1 109 ? -2.385 -12.844 7.956 1.00 96.12 109 GLU A C 1
ATOM 821 O O . GLU A 1 109 ? -2.016 -13.909 7.464 1.00 96.12 109 GLU A O 1
ATOM 826 N N . ASN A 1 110 ? -1.889 -11.671 7.557 1.00 96.94 110 ASN A N 1
ATOM 827 C CA . ASN A 1 110 ? -0.961 -11.507 6.442 1.00 96.94 110 ASN A CA 1
ATOM 828 C C . ASN A 1 110 ? 0.486 -11.255 6.891 1.00 96.94 110 ASN A C 1
ATOM 830 O O . ASN A 1 110 ? 1.275 -10.746 6.098 1.00 96.94 110 ASN A O 1
ATOM 834 N N . TYR A 1 111 ? 0.871 -11.597 8.130 1.00 97.88 111 TYR A N 1
ATOM 835 C CA . TYR A 1 111 ? 2.215 -11.312 8.659 1.00 97.88 111 TYR A CA 1
ATOM 836 C C . TYR A 1 111 ? 3.337 -11.853 7.757 1.00 97.88 111 TYR A C 1
ATOM 838 O O . TYR A 1 111 ? 4.199 -11.092 7.314 1.00 97.88 111 TYR A O 1
ATOM 846 N N . ASP A 1 112 ? 3.295 -13.145 7.421 1.00 98.12 112 ASP A N 1
ATOM 847 C CA . ASP A 1 112 ? 4.321 -13.777 6.581 1.00 98.12 112 ASP A CA 1
ATOM 848 C C . ASP A 1 112 ? 4.342 -13.184 5.164 1.00 98.12 112 ASP A C 1
ATOM 850 O O . ASP A 1 112 ? 5.406 -12.925 4.603 1.00 98.12 112 ASP A O 1
ATOM 854 N N . SER A 1 113 ? 3.165 -12.897 4.599 1.00 98.00 113 SER A N 1
ATOM 855 C CA . SER A 1 113 ? 3.055 -12.267 3.277 1.00 98.00 113 SER A CA 1
ATOM 856 C C . SER A 1 113 ? 3.599 -10.836 3.279 1.00 98.00 113 SER A C 1
ATOM 858 O O . SER A 1 113 ? 4.249 -10.418 2.323 1.00 98.00 113 SER A O 1
ATOM 860 N N . ALA A 1 114 ? 3.380 -10.082 4.357 1.00 98.31 114 ALA A N 1
ATOM 861 C CA . ALA A 1 114 ? 3.896 -8.730 4.514 1.00 98.31 114 ALA A CA 1
ATOM 862 C C . ALA A 1 114 ? 5.425 -8.708 4.664 1.00 98.31 114 ALA A C 1
ATOM 864 O O . ALA A 1 114 ? 6.065 -7.798 4.142 1.00 98.31 114 ALA A O 1
ATOM 865 N N . LEU A 1 115 ? 6.024 -9.718 5.309 1.00 98.50 115 LEU A N 1
ATOM 866 C CA . LEU A 1 115 ? 7.482 -9.870 5.350 1.00 98.50 115 LEU A CA 1
ATOM 867 C C . LEU A 1 115 ? 8.072 -10.107 3.957 1.00 98.50 115 LEU A C 1
ATOM 869 O O . LEU A 1 115 ? 9.082 -9.494 3.619 1.00 98.50 115 LEU A O 1
ATOM 873 N N . VAL A 1 116 ? 7.432 -10.949 3.140 1.00 98.25 116 VAL A N 1
ATOM 874 C CA . VAL A 1 116 ? 7.855 -11.179 1.749 1.00 98.25 116 VAL A CA 1
ATOM 875 C C . VAL A 1 116 ? 7.755 -9.891 0.929 1.00 98.25 116 VAL A C 1
ATOM 877 O O . VAL A 1 116 ? 8.706 -9.542 0.234 1.00 98.25 116 VAL A O 1
ATOM 880 N N . LEU A 1 117 ? 6.643 -9.154 1.047 1.00 97.88 117 LEU A N 1
ATOM 881 C CA . LEU A 1 117 ? 6.478 -7.859 0.375 1.00 97.88 117 LEU A CA 1
ATOM 882 C C . LEU A 1 117 ? 7.556 -6.853 0.795 1.00 97.88 117 LEU A C 1
ATOM 884 O O . LEU A 1 117 ? 8.084 -6.138 -0.054 1.00 97.88 117 LEU A O 1
ATOM 888 N N . LEU A 1 118 ? 7.880 -6.796 2.089 1.00 98.44 118 LEU A N 1
ATOM 889 C CA . LEU A 1 118 ? 8.898 -5.895 2.617 1.00 98.44 118 LEU A CA 1
ATOM 890 C C . LEU A 1 118 ? 10.291 -6.238 2.074 1.00 98.44 118 LEU A C 1
ATOM 892 O O . LEU A 1 118 ? 10.979 -5.343 1.589 1.00 98.44 118 LEU A O 1
ATOM 896 N N . ASP A 1 119 ? 10.690 -7.512 2.113 1.00 98.31 119 ASP A N 1
ATOM 897 C CA . ASP A 1 119 ? 11.980 -7.966 1.579 1.00 98.31 119 ASP A CA 1
ATOM 898 C C . ASP A 1 119 ? 12.100 -7.670 0.077 1.00 98.31 119 ASP A C 1
ATOM 900 O O . ASP A 1 119 ? 13.079 -7.075 -0.378 1.00 98.31 119 ASP A O 1
ATOM 904 N N . GLU A 1 120 ? 11.065 -7.995 -0.700 1.00 98.06 120 GLU A N 1
ATOM 905 C CA . GLU A 1 120 ? 11.047 -7.717 -2.134 1.00 98.06 120 GLU A CA 1
ATOM 906 C C . GLU A 1 120 ? 11.143 -6.213 -2.426 1.00 98.06 120 GLU A C 1
ATOM 908 O O . GLU A 1 120 ? 11.910 -5.795 -3.298 1.00 98.06 120 GLU A O 1
ATOM 913 N N . ALA A 1 121 ? 10.403 -5.387 -1.686 1.00 98.00 121 ALA A N 1
ATOM 914 C CA . ALA A 1 121 ? 10.451 -3.941 -1.838 1.00 98.00 121 ALA A CA 1
ATOM 915 C C . ALA A 1 121 ? 11.837 -3.371 -1.491 1.00 98.00 121 ALA A C 1
ATOM 917 O O . ALA A 1 121 ? 12.352 -2.539 -2.239 1.00 98.00 121 ALA A O 1
ATOM 918 N N . MET A 1 122 ? 12.478 -3.855 -0.422 1.00 97.75 122 MET A N 1
ATOM 919 C CA . MET A 1 122 ? 13.836 -3.451 -0.041 1.00 97.75 122 MET A CA 1
ATOM 920 C C . MET A 1 122 ? 14.868 -3.815 -1.113 1.00 97.75 122 MET A C 1
ATOM 922 O O . MET A 1 122 ? 15.675 -2.963 -1.487 1.00 97.75 122 MET A O 1
ATOM 926 N N . ASN A 1 123 ? 14.803 -5.034 -1.656 1.00 96.75 123 ASN A N 1
ATOM 927 C CA . ASN A 1 123 ? 15.691 -5.472 -2.736 1.00 96.75 123 ASN A CA 1
ATOM 928 C C . ASN A 1 123 ? 15.526 -4.588 -3.985 1.00 96.75 123 ASN A C 1
ATOM 930 O O . ASN A 1 123 ? 16.507 -4.106 -4.553 1.00 96.75 123 ASN A O 1
ATOM 934 N N . ARG A 1 124 ? 14.277 -4.285 -4.375 1.00 95.56 124 ARG A N 1
ATOM 935 C CA . ARG A 1 124 ? 13.992 -3.391 -5.510 1.00 95.56 124 ARG A CA 1
ATOM 936 C C . ARG A 1 124 ? 14.469 -1.956 -5.272 1.00 95.56 124 ARG A C 1
ATOM 938 O O . ARG A 1 124 ? 14.984 -1.347 -6.206 1.00 95.56 124 ARG A O 1
ATOM 945 N N . ALA A 1 125 ? 14.322 -1.419 -4.060 1.00 93.38 125 ALA A N 1
ATOM 946 C CA . ALA A 1 125 ? 14.784 -0.070 -3.716 1.00 93.38 125 ALA A CA 1
ATOM 947 C C . ALA A 1 125 ? 16.316 0.059 -3.768 1.00 93.38 125 ALA A C 1
ATOM 949 O O . ALA A 1 125 ? 16.842 1.097 -4.161 1.00 93.38 125 ALA A O 1
ATOM 950 N N . GLN A 1 126 ? 17.037 -1.004 -3.405 1.00 89.62 126 GLN A N 1
ATOM 951 C CA . GLN A 1 126 ? 18.503 -1.039 -3.429 1.00 89.62 126 GLN A CA 1
ATOM 952 C C . GLN A 1 126 ? 19.074 -1.259 -4.841 1.00 89.62 126 GLN A C 1
ATOM 954 O O . GLN A 1 126 ? 20.266 -1.056 -5.059 1.00 89.62 126 GLN A O 1
ATOM 959 N N . GLY A 1 127 ? 18.232 -1.633 -5.812 1.00 73.94 127 GLY A N 1
ATOM 960 C CA . GLY A 1 127 ? 18.666 -1.996 -7.161 1.00 73.94 127 GLY A CA 1
ATOM 961 C C . GLY A 1 127 ? 19.378 -3.350 -7.227 1.00 73.94 127 GLY A C 1
ATOM 962 O O . GLY A 1 127 ? 19.951 -3.679 -8.268 1.00 73.94 127 GLY A O 1
ATOM 963 N N . ASP A 1 128 ? 19.332 -4.134 -6.147 1.00 56.59 128 ASP A N 1
ATOM 964 C CA . ASP A 1 128 ? 19.925 -5.462 -6.106 1.00 56.59 128 ASP A CA 1
ATOM 965 C C . ASP A 1 128 ? 19.007 -6.456 -6.838 1.00 56.59 128 ASP A C 1
ATOM 967 O O . ASP A 1 128 ? 17.803 -6.532 -6.557 1.00 56.59 128 ASP A O 1
ATOM 971 N N . PRO A 1 129 ? 19.528 -7.227 -7.813 1.00 48.94 129 PRO A N 1
ATOM 972 C CA . PRO A 1 129 ? 18.746 -8.280 -8.438 1.00 48.94 129 PRO A CA 1
ATOM 973 C C . PRO A 1 129 ? 18.349 -9.303 -7.366 1.00 48.94 129 PRO A C 1
ATOM 975 O O . PRO A 1 129 ? 19.170 -9.661 -6.525 1.00 48.94 129 PRO A O 1
ATOM 978 N N . ALA A 1 130 ? 17.084 -9.741 -7.419 1.00 55.09 130 ALA A N 1
ATOM 979 C CA . ALA A 1 130 ? 16.419 -10.632 -6.465 1.00 55.09 130 ALA A CA 1
ATOM 980 C C . ALA A 1 130 ? 17.350 -11.682 -5.824 1.00 55.09 130 ALA A C 1
ATOM 982 O O . ALA A 1 130 ? 18.198 -12.241 -6.531 1.00 55.09 130 ALA A O 1
ATOM 983 N N . PRO A 1 131 ? 17.162 -12.015 -4.529 1.00 49.94 131 PRO A N 1
ATOM 984 C CA . PRO A 1 131 ? 18.012 -12.966 -3.829 1.00 49.94 131 PRO A CA 1
ATOM 985 C C . PRO A 1 131 ? 18.107 -14.246 -4.651 1.00 49.94 131 PRO A C 1
ATOM 987 O O . PRO A 1 131 ? 17.106 -14.907 -4.939 1.00 49.94 131 PRO A O 1
ATOM 990 N N . VAL A 1 132 ? 19.330 -14.575 -5.071 1.00 52.59 132 VAL A N 1
ATOM 991 C CA . VAL A 1 132 ? 19.632 -15.843 -5.725 1.00 52.59 132 VAL A CA 1
ATOM 992 C C . VAL A 1 132 ? 19.344 -16.915 -4.689 1.00 52.59 132 VAL A C 1
ATOM 994 O O . VAL A 1 132 ? 20.201 -17.243 -3.873 1.00 52.59 132 VAL A O 1
ATOM 997 N N . VAL A 1 133 ? 18.120 -17.445 -4.696 1.00 58.09 133 VAL A N 1
ATOM 998 C CA . VAL A 1 133 ? 17.799 -18.683 -3.995 1.00 58.09 133 VAL A CA 1
ATOM 999 C C . VAL A 1 133 ? 18.828 -19.687 -4.507 1.00 58.09 133 VAL A C 1
ATOM 1001 O O . VAL A 1 133 ? 18.849 -19.943 -5.719 1.00 58.09 133 VAL A O 1
ATOM 1004 N N . PRO A 1 134 ? 19.728 -20.219 -3.660 1.00 49.41 134 PRO A N 1
ATOM 1005 C CA . PRO A 1 134 ? 20.687 -21.202 -4.116 1.00 49.41 134 PRO A CA 1
ATOM 1006 C C . PRO A 1 134 ? 19.874 -22.370 -4.660 1.00 49.41 134 PRO A C 1
ATOM 1008 O O . PRO A 1 134 ? 19.207 -23.073 -3.899 1.00 49.41 134 PRO A O 1
ATOM 1011 N N . ARG A 1 135 ? 19.866 -22.557 -5.988 1.00 52.22 135 ARG A N 1
ATOM 1012 C CA . ARG A 1 135 ? 19.347 -23.787 -6.582 1.00 52.22 135 ARG A CA 1
ATOM 1013 C C . ARG A 1 135 ? 20.107 -24.906 -5.893 1.00 52.22 135 ARG A C 1
ATOM 1015 O O . ARG A 1 135 ? 21.319 -25.018 -6.078 1.00 52.22 135 ARG A O 1
ATOM 1022 N N . ALA A 1 136 ? 19.399 -25.691 -5.082 1.00 54.22 136 ALA A N 1
ATOM 1023 C CA . ALA A 1 136 ? 19.897 -26.961 -4.596 1.00 54.22 136 ALA A CA 1
ATOM 1024 C C . ALA A 1 136 ? 20.533 -27.671 -5.795 1.00 54.22 136 ALA A C 1
ATOM 1026 O O . ALA A 1 136 ? 19.910 -27.800 -6.852 1.00 54.22 136 ALA A O 1
ATOM 1027 N N . GLN A 1 137 ? 21.822 -27.959 -5.642 1.00 50.72 137 GLN A N 1
ATOM 1028 C CA . GLN A 1 137 ? 22.748 -28.388 -6.678 1.00 50.72 137 GLN A CA 1
ATOM 1029 C C . GLN A 1 137 ? 22.076 -29.409 -7.600 1.00 50.72 137 GLN A C 1
ATOM 1031 O O . GLN A 1 137 ? 21.730 -30.509 -7.170 1.00 50.72 137 GLN A O 1
ATOM 1036 N N . GLN A 1 138 ? 21.872 -29.044 -8.869 1.00 53.28 138 GLN A N 1
ATOM 1037 C CA . GLN A 1 138 ? 21.575 -30.052 -9.880 1.00 53.28 138 GLN A CA 1
ATOM 1038 C C . GLN A 1 138 ? 22.773 -31.013 -9.914 1.00 53.28 138 GLN A C 1
ATOM 1040 O O . GLN A 1 138 ? 23.910 -30.535 -9.986 1.00 53.28 138 GLN A O 1
ATOM 1045 N N . PRO A 1 139 ? 22.562 -32.336 -9.807 1.00 56.81 139 PRO A N 1
ATOM 1046 C CA . PRO A 1 139 ? 23.665 -33.280 -9.789 1.00 56.81 139 PRO A CA 1
ATOM 1047 C C . PRO A 1 139 ? 24.429 -33.191 -11.111 1.00 56.81 139 PRO A C 1
ATOM 1049 O O . PRO A 1 139 ? 23.847 -33.290 -12.192 1.00 56.81 139 PRO A O 1
ATOM 1052 N N . VAL A 1 140 ? 25.739 -32.975 -11.003 1.00 65.19 140 VAL A N 1
ATOM 1053 C CA . VAL A 1 140 ? 26.675 -32.991 -12.130 1.00 65.19 140 VAL A CA 1
ATOM 1054 C C . VAL A 1 140 ? 26.608 -34.383 -12.775 1.00 65.19 140 VAL A C 1
ATOM 1056 O O . VAL A 1 140 ? 26.792 -35.370 -12.057 1.00 65.19 140 VAL A O 1
ATOM 1059 N N . PRO A 1 141 ? 26.335 -34.513 -14.087 1.00 57.78 141 PRO A N 1
ATOM 1060 C CA . PRO A 1 141 ? 26.418 -35.809 -14.744 1.00 57.78 141 PRO A CA 1
ATOM 1061 C C . PRO A 1 141 ? 27.880 -36.273 -14.748 1.00 57.78 141 PRO A C 1
ATOM 1063 O O . PRO A 1 141 ? 28.777 -35.527 -15.142 1.00 57.78 141 PRO A O 1
ATOM 1066 N N . ALA A 1 142 ? 28.108 -37.487 -14.245 1.00 69.06 142 ALA A N 1
ATOM 1067 C CA . ALA A 1 142 ? 29.421 -38.122 -14.210 1.00 69.06 142 ALA A CA 1
ATOM 1068 C C . ALA A 1 142 ? 29.963 -38.371 -15.639 1.00 69.06 142 ALA A C 1
ATOM 1070 O O . ALA A 1 142 ? 29.148 -38.553 -16.549 1.00 69.06 142 ALA A O 1
ATOM 1071 N N . PRO A 1 143 ? 31.300 -38.350 -15.828 1.00 69.62 143 PRO A N 1
ATOM 1072 C CA . PRO A 1 143 ? 31.945 -38.512 -17.134 1.00 69.62 143 PRO A CA 1
ATOM 1073 C C . PRO A 1 143 ? 31.761 -39.905 -17.746 1.00 69.62 143 PRO A C 1
ATOM 1075 O O . PRO A 1 143 ? 31.656 -40.889 -16.977 1.00 69.62 143 PRO A O 1
#

Foldseek 3Di:
DDDDDDDDDDDDDDDDDDPDPPPPPPPDDPLVVLLVVLVVQLVVCVVVLVLVSNLVSLVVNVVSCVVVVHDDDLVSLVSNLVSCVSVLNLVSNLVSLVSSCVVCPPPDPCNVVSVVSNQSSVCSVVVHDPPPPPPPDDDDDDD

Secondary structure (DSSP, 8-state):
---------------------------PPPHHHHHHHHHHHHHHHHHTT-HHHHHHHHHHHHHHHHHTTPPPPHHHHHHHHHHHHHTT-HHHHHHHHHHHHHHHGGG-TTHHHHHHHHHHHHHHHHT----------PPPPP-

pLDDT: mean 83.2, std 20.88, range [38.56, 98.69]

Radius of gyration: 30.11 Å; chains: 1; bounding box: 71×102×63 Å

Sequence (143 aa):
MTRVSPWVKYAAFCLAAALGPAVAAGQELPPEVRIDLYMVRAERHIQNQDWPAALEALDVVVLLQADAGMETPAELWFTHARAALGAGFPDAAITSATRYLQEVGRGGENYDSALVLLDEAMNRAQGDPAPVVPRAQQPVPAP